Protein AF-A0A1J3F8C7-F1 (afdb_monomer_lite)

Sequence (90 aa):
RDIDGRRKCYKQDWILGIKTGIRILAPTCYIFFASSLPVVAFGEQLSKHTGGALSAVETLASTSICGIIHSIFGGQPLLILGVAEPTIIM

InterPro domains:
  IPR003020 Bicarbonate transporter, eukaryotic [PTHR11453] (1-90)
  IPR011531 Bicarbonate transporter-like, transmembrane domain [PF00955] (1-89)

Foldseek 3Di:
DLCVVQVVVLVVCVVVVVVCPCVVVVVVVVVVCVALVVLQVLQCVLCVVVVNPGHSVNSVVVLVVVQVVCCNPNSDNPDRGHDDPVNSPD

Organism: Noccaea caerulescens (NCBI:txid107243)

Secondary structure (DSSP, 8-state):
-HHHHHHHHHHHHHHHHHHHGGGGHHHHHHHHHHHHHHHHHHHHHHHHHTTTSS-HHHHHHHHHHHHHHHHHH-S-TTPPP---HHHHH-

Structure (mmCIF, N/CA/C/O backbone):
data_AF-A0A1J3F8C7-F1
#
_entry.id   AF-A0A1J3F8C7-F1
#
loop_
_atom_site.group_PDB
_atom_site.id
_atom_site.type_symbol
_atom_site.label_atom_id
_atom_site.label_alt_id
_atom_site.label_comp_id
_atom_site.label_asym_id
_atom_site.label_entity_id
_atom_site.label_seq_id
_atom_site.pdbx_PDB_ins_code
_atom_site.Cartn_x
_atom_site.Cartn_y
_atom_site.Cartn_z
_atom_site.occupancy
_atom_site.B_iso_or_equiv
_atom_site.auth_seq_id
_atom_site.auth_comp_id
_atom_site.auth_asym_id
_atom_site.auth_atom_id
_atom_site.pdbx_PDB_model_num
ATOM 1 N N . ARG A 1 1 ? 10.101 -20.429 -8.311 1.00 70.56 1 ARG A N 1
ATOM 2 C CA . ARG A 1 1 ? 9.603 -19.988 -9.641 1.00 70.56 1 ARG A CA 1
ATOM 3 C C . ARG A 1 1 ? 8.996 -18.589 -9.578 1.00 70.56 1 ARG A C 1
ATOM 5 O O . ARG A 1 1 ? 9.447 -17.752 -10.347 1.00 70.56 1 ARG A O 1
ATOM 12 N N . ASP A 1 2 ? 8.076 -18.300 -8.653 1.00 78.19 2 ASP A N 1
ATOM 13 C CA . ASP A 1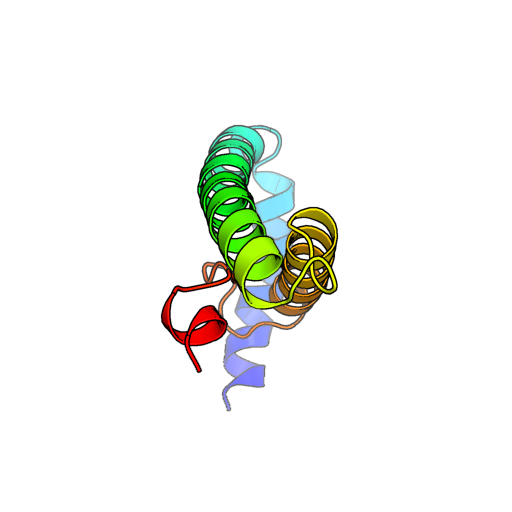 2 ? 7.399 -16.987 -8.618 1.00 78.19 2 ASP A CA 1
ATOM 14 C C . ASP A 1 2 ? 8.311 -15.811 -8.238 1.00 78.19 2 ASP A C 1
ATOM 16 O O . ASP A 1 2 ? 8.290 -14.777 -8.904 1.00 78.19 2 ASP A O 1
ATOM 20 N N . ILE A 1 3 ? 9.185 -15.983 -7.239 1.00 79.75 3 ILE A N 1
ATOM 21 C CA . ILE A 1 3 ? 10.127 -14.931 -6.811 1.00 79.75 3 ILE A CA 1
ATOM 22 C C . ILE A 1 3 ? 11.116 -14.576 -7.934 1.00 79.75 3 ILE A C 1
ATOM 24 O O . ILE A 1 3 ? 11.348 -13.398 -8.204 1.00 79.75 3 ILE A O 1
ATOM 28 N N . ASP A 1 4 ? 11.659 -15.576 -8.634 1.00 80.12 4 ASP A N 1
ATOM 29 C CA . ASP A 1 4 ? 12.623 -15.354 -9.723 1.00 80.12 4 ASP A CA 1
ATOM 30 C C . ASP A 1 4 ? 12.006 -14.649 -10.935 1.00 80.12 4 ASP A C 1
ATOM 32 O O . ASP A 1 4 ? 12.669 -13.826 -11.571 1.00 80.12 4 ASP A O 1
ATOM 36 N N . GLY A 1 5 ? 10.732 -14.924 -11.237 1.00 80.25 5 GLY A N 1
ATOM 37 C CA . GLY A 1 5 ? 9.987 -14.198 -12.265 1.00 80.25 5 GLY A CA 1
ATOM 38 C C . GLY A 1 5 ? 9.748 -12.738 -11.873 1.00 80.25 5 GLY A C 1
ATOM 39 O O . GLY A 1 5 ? 9.979 -11.831 -12.671 1.00 80.25 5 GLY A O 1
ATOM 40 N N . ARG A 1 6 ? 9.362 -12.499 -10.612 1.00 82.25 6 ARG A N 1
ATOM 41 C CA . ARG A 1 6 ? 9.032 -11.164 -10.092 1.00 82.25 6 ARG A CA 1
ATOM 42 C C . ARG A 1 6 ? 10.257 -10.268 -9.905 1.00 82.25 6 ARG A C 1
ATOM 44 O O . ARG A 1 6 ? 10.174 -9.066 -10.137 1.00 82.25 6 ARG A O 1
ATOM 51 N N . ARG A 1 7 ? 11.410 -10.829 -9.519 1.00 82.25 7 ARG A N 1
ATOM 52 C CA . ARG A 1 7 ? 12.627 -10.069 -9.171 1.00 82.25 7 ARG A CA 1
ATOM 53 C C . ARG A 1 7 ? 13.149 -9.200 -10.319 1.00 82.25 7 ARG A C 1
ATOM 55 O O . ARG A 1 7 ? 13.688 -8.122 -10.067 1.00 82.25 7 ARG A O 1
ATOM 62 N N . LYS A 1 8 ? 13.001 -9.655 -11.571 1.00 80.44 8 LYS A N 1
ATOM 63 C CA . LYS A 1 8 ? 13.392 -8.884 -12.765 1.00 80.44 8 LYS A CA 1
ATOM 64 C C . LYS A 1 8 ? 12.482 -7.669 -12.964 1.00 80.44 8 LYS A C 1
ATOM 66 O O . LYS A 1 8 ? 12.992 -6.565 -13.131 1.00 80.44 8 LYS A O 1
ATOM 71 N N . CYS A 1 9 ? 11.167 -7.867 -12.861 1.00 84.44 9 CYS A N 1
ATOM 72 C CA . CYS A 1 9 ? 10.175 -6.795 -12.948 1.00 84.44 9 CYS A CA 1
ATOM 73 C C . CYS A 1 9 ? 10.316 -5.800 -11.793 1.00 84.44 9 CYS A C 1
ATOM 75 O O . CYS A 1 9 ? 10.340 -4.605 -12.034 1.00 84.44 9 CYS A O 1
ATOM 77 N N . TYR A 1 10 ? 10.558 -6.277 -10.569 1.00 86.00 10 TYR A N 1
ATOM 78 C CA . TYR A 1 10 ? 10.701 -5.418 -9.392 1.00 86.00 10 TYR A CA 1
ATOM 79 C C . TYR A 1 10 ? 11.811 -4.372 -9.555 1.00 86.00 10 TYR A C 1
ATOM 81 O O . TYR A 1 10 ? 11.602 -3.190 -9.302 1.00 86.00 10 TYR A O 1
ATOM 89 N N . LYS A 1 11 ? 12.995 -4.774 -10.047 1.00 84.38 11 LYS A N 1
ATOM 90 C CA . LYS A 1 11 ? 14.077 -3.816 -10.339 1.00 84.38 11 LYS A CA 1
ATOM 91 C C . LYS A 1 11 ? 13.656 -2.775 -11.380 1.00 84.38 11 LYS A C 1
ATOM 93 O O . LYS A 1 11 ? 14.037 -1.613 -11.267 1.00 84.38 11 LYS A O 1
ATOM 98 N N . GLN A 1 12 ? 12.900 -3.196 -12.390 1.00 87.75 12 GLN A N 1
ATOM 99 C CA . GLN A 1 12 ? 12.425 -2.321 -13.454 1.00 87.75 12 GLN A CA 1
ATOM 100 C C . GLN A 1 12 ? 11.346 -1.349 -12.956 1.00 87.75 12 GLN A C 1
ATOM 102 O O . GLN A 1 12 ? 11.391 -0.178 -13.324 1.00 87.75 12 GLN A O 1
ATOM 107 N N . ASP A 1 13 ? 10.454 -1.793 -12.070 1.00 88.88 13 ASP A N 1
ATOM 108 C CA . ASP A 1 13 ? 9.381 -0.986 -11.481 1.00 88.88 13 ASP A CA 1
ATOM 109 C C . ASP A 1 13 ? 9.942 0.199 -10.677 1.00 88.88 13 ASP A C 1
ATOM 111 O O . ASP A 1 13 ? 9.492 1.331 -10.855 1.00 88.88 13 ASP A O 1
ATOM 115 N N . TRP A 1 14 ? 10.996 -0.013 -9.878 1.00 86.00 14 TRP A N 1
ATOM 116 C CA . TRP A 1 14 ? 11.672 1.073 -9.150 1.00 86.00 14 TRP A CA 1
ATOM 117 C C . TRP A 1 14 ? 12.338 2.093 -10.086 1.00 86.00 14 TRP A C 1
ATOM 119 O O . TRP A 1 14 ? 12.219 3.301 -9.876 1.00 86.00 14 TRP A O 1
ATOM 129 N N . ILE A 1 15 ? 13.008 1.628 -11.147 1.00 88.56 15 ILE A N 1
ATOM 130 C CA . ILE A 1 15 ? 13.658 2.511 -12.131 1.00 88.56 15 ILE A CA 1
ATOM 131 C C . ILE A 1 15 ? 12.607 3.331 -12.894 1.00 88.56 15 ILE A C 1
ATOM 133 O O . ILE A 1 15 ? 12.774 4.538 -13.084 1.00 88.56 15 ILE A O 1
ATOM 137 N N . LEU A 1 16 ? 11.517 2.691 -13.325 1.00 86.62 16 LEU A N 1
ATOM 138 C CA . LEU A 1 16 ? 10.420 3.346 -14.037 1.00 86.62 16 LEU A CA 1
ATOM 139 C C . LEU A 1 16 ? 9.667 4.332 -13.139 1.00 86.62 16 LEU A C 1
ATOM 141 O O . LEU A 1 16 ? 9.347 5.432 -13.593 1.00 86.62 16 LEU A O 1
ATOM 145 N N . GLY A 1 17 ? 9.442 3.982 -11.871 1.00 85.31 17 GLY A N 1
ATOM 146 C CA . GLY A 1 17 ? 8.814 4.859 -10.884 1.00 85.31 17 GLY A CA 1
ATOM 147 C C . GLY A 1 17 ? 9.585 6.166 -10.708 1.00 85.31 17 GLY A C 1
ATOM 148 O O . GLY A 1 17 ? 9.010 7.243 -10.852 1.00 85.31 17 GLY A O 1
ATOM 149 N N . ILE A 1 18 ? 10.907 6.084 -10.520 1.00 84.69 18 ILE A N 1
ATOM 150 C CA . ILE A 1 18 ? 11.774 7.267 -10.382 1.00 84.69 18 ILE A CA 1
ATOM 151 C C . ILE A 1 18 ? 11.815 8.082 -11.686 1.00 84.69 18 ILE A C 1
ATOM 153 O O . ILE A 1 18 ? 11.727 9.309 -11.657 1.00 84.69 18 ILE A O 1
ATOM 157 N N . LYS A 1 19 ? 11.892 7.420 -12.849 1.00 88.88 19 LYS A N 1
ATOM 158 C CA . LYS A 1 19 ? 11.956 8.088 -14.162 1.00 88.88 19 LYS A CA 1
ATOM 159 C C . LYS A 1 19 ? 10.671 8.842 -14.526 1.00 88.88 19 LYS A C 1
ATOM 161 O O . LYS A 1 19 ? 10.725 9.815 -15.274 1.00 88.88 19 LYS A O 1
ATOM 166 N N . THR A 1 20 ? 9.521 8.402 -14.015 1.00 84.69 20 THR A N 1
ATOM 167 C CA . THR A 1 20 ? 8.209 9.011 -14.302 1.00 84.69 20 THR A CA 1
ATOM 168 C C . THR A 1 20 ? 8.043 10.388 -13.637 1.00 84.69 20 THR A C 1
ATOM 170 O O . THR A 1 20 ? 7.236 11.204 -14.097 1.00 84.69 20 THR A O 1
ATOM 173 N N . GLY A 1 21 ? 8.847 10.695 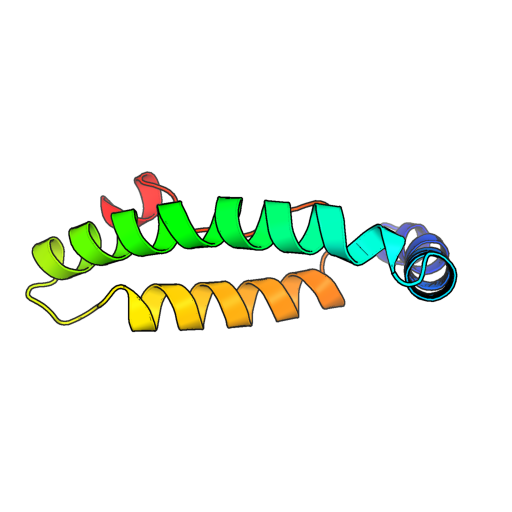-12.610 1.00 85.25 21 GLY A N 1
ATOM 174 C CA . GLY A 1 21 ? 8.894 12.009 -11.967 1.00 85.25 21 GLY A CA 1
ATOM 175 C C . GLY A 1 21 ? 7.529 12.445 -11.430 1.00 85.25 21 GLY A C 1
ATOM 176 O O . GLY A 1 21 ? 6.816 11.667 -10.806 1.00 85.25 21 GLY A O 1
ATOM 177 N N . ILE A 1 22 ? 7.124 13.686 -11.709 1.00 89.00 22 ILE A N 1
ATOM 178 C CA . ILE A 1 22 ? 5.881 14.271 -11.1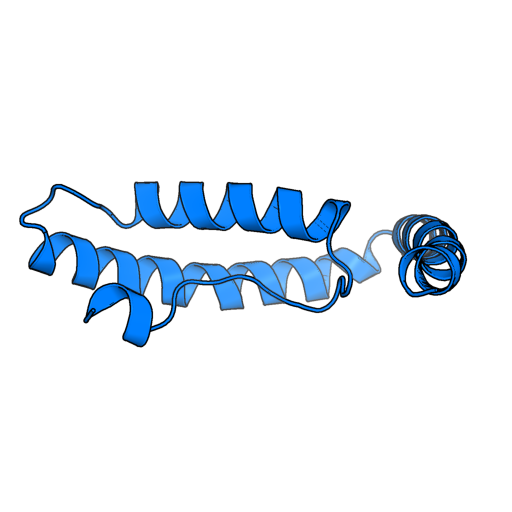76 1.00 89.00 22 ILE A CA 1
ATOM 179 C C . ILE A 1 22 ? 4.595 13.668 -11.763 1.00 89.00 22 ILE A C 1
ATOM 181 O O . ILE A 1 22 ? 3.526 13.802 -11.173 1.00 89.00 22 ILE A O 1
ATOM 185 N N . ARG A 1 23 ? 4.663 12.971 -12.909 1.00 88.94 23 ARG A N 1
ATOM 186 C CA . ARG A 1 23 ? 3.464 12.416 -13.569 1.00 88.94 23 ARG A CA 1
ATOM 187 C C . ARG A 1 23 ? 2.793 11.323 -12.735 1.00 88.94 23 ARG A C 1
ATOM 189 O O . ARG A 1 23 ? 1.601 11.095 -12.906 1.00 88.94 23 ARG A O 1
ATOM 196 N N . ILE A 1 24 ? 3.530 10.687 -11.820 1.00 89.75 24 ILE A N 1
ATOM 197 C CA . ILE A 1 24 ? 2.989 9.677 -10.903 1.00 89.75 24 ILE A CA 1
ATOM 198 C C . ILE A 1 24 ? 2.165 10.295 -9.763 1.00 89.75 24 ILE A C 1
ATOM 200 O O . ILE A 1 24 ? 1.370 9.599 -9.136 1.00 89.75 24 ILE A O 1
ATOM 204 N N . LEU A 1 25 ? 2.299 11.603 -9.512 1.00 89.38 25 LEU A N 1
ATOM 205 C CA . LEU A 1 25 ? 1.604 12.274 -8.414 1.00 89.38 25 LEU A CA 1
ATOM 206 C C . LEU A 1 25 ? 0.085 12.277 -8.625 1.00 89.38 25 LEU A C 1
ATOM 208 O O . LEU A 1 25 ? -0.656 11.981 -7.696 1.00 89.38 25 LEU A O 1
ATOM 212 N N . ALA A 1 26 ? -0.377 12.536 -9.851 1.00 92.06 26 ALA A N 1
ATOM 213 C CA . ALA A 1 26 ? -1.803 12.550 -10.178 1.00 92.06 26 ALA A CA 1
ATOM 214 C C . ALA A 1 26 ? -2.513 11.211 -9.872 1.00 92.06 26 ALA A C 1
ATOM 216 O O . ALA A 1 26 ? -3.476 11.226 -9.102 1.00 92.06 26 ALA A O 1
ATOM 217 N N . PRO A 1 27 ? -2.054 10.047 -10.386 1.00 91.44 27 PRO A N 1
ATOM 218 C CA . PRO A 1 27 ? -2.661 8.767 -10.030 1.00 91.44 27 PRO A CA 1
ATOM 219 C C . PRO A 1 27 ? -2.459 8.411 -8.551 1.00 91.44 27 PRO A C 1
ATOM 221 O O . PRO A 1 27 ? -3.363 7.845 -7.947 1.00 91.44 27 PRO A O 1
ATOM 224 N N . THR A 1 28 ? -1.333 8.788 -7.935 1.00 89.44 28 THR A N 1
ATOM 225 C CA . THR A 1 28 ? -1.097 8.544 -6.499 1.00 89.44 28 THR A CA 1
ATOM 226 C C . THR A 1 28 ? -2.112 9.285 -5.628 1.00 89.44 28 THR A C 1
ATOM 228 O O . THR A 1 28 ? -2.725 8.683 -4.751 1.00 89.44 28 THR A O 1
ATOM 231 N N . CYS A 1 29 ? -2.349 10.572 -5.896 1.00 92.06 29 CYS A N 1
ATOM 232 C CA . CYS A 1 29 ? -3.350 11.363 -5.183 1.00 92.06 29 CYS A CA 1
ATOM 233 C C . CYS A 1 29 ? -4.767 10.831 -5.418 1.00 92.06 29 CYS A C 1
ATOM 235 O O . CYS A 1 29 ? -5.550 10.751 -4.475 1.00 92.06 29 CYS A O 1
ATOM 237 N N . TYR A 1 30 ? -5.092 10.434 -6.652 1.00 92.88 30 TYR A N 1
ATOM 238 C CA . TYR A 1 30 ? -6.393 9.844 -6.962 1.00 92.88 30 TYR A CA 1
ATOM 239 C C . TYR A 1 30 ? -6.647 8.575 -6.140 1.00 92.88 30 TYR A C 1
ATOM 241 O O . TYR A 1 30 ? -7.672 8.471 -5.469 1.00 92.88 30 TYR A O 1
ATOM 249 N N . ILE A 1 31 ? -5.688 7.644 -6.137 1.00 91.62 31 ILE A N 1
ATOM 250 C CA . ILE A 1 31 ? -5.805 6.394 -5.384 1.00 91.62 31 ILE A CA 1
ATOM 251 C C . ILE A 1 31 ? -5.841 6.653 -3.877 1.00 91.62 31 ILE A C 1
ATOM 253 O O . ILE A 1 31 ? -6.642 6.028 -3.192 1.00 91.62 31 ILE A O 1
ATOM 257 N N . PHE A 1 32 ? -5.063 7.611 -3.364 1.00 90.94 32 PHE A N 1
ATOM 258 C CA . PHE A 1 32 ? -5.090 7.986 -1.948 1.00 90.94 32 PHE A CA 1
ATOM 259 C C . PHE A 1 32 ? -6.492 8.397 -1.475 1.00 90.94 32 PHE A C 1
ATOM 261 O O . PHE A 1 32 ? -6.968 7.918 -0.444 1.00 90.94 32 PHE A O 1
ATOM 268 N N . PHE A 1 33 ? -7.184 9.259 -2.226 1.00 91.19 33 PHE A N 1
ATOM 269 C CA . PHE A 1 33 ? -8.555 9.642 -1.880 1.00 91.19 33 PHE A CA 1
ATOM 270 C C . PHE A 1 33 ? -9.538 8.491 -2.101 1.00 91.19 33 PHE A C 1
ATOM 272 O O . PHE A 1 33 ? -10.388 8.246 -1.247 1.00 91.19 33 PHE A O 1
ATOM 279 N N . ALA A 1 34 ? -9.384 7.736 -3.192 1.00 91.25 34 ALA A N 1
ATOM 280 C CA . ALA A 1 34 ? -10.231 6.581 -3.475 1.00 91.25 34 ALA A CA 1
ATOM 281 C C . ALA A 1 34 ? -10.153 5.507 -2.374 1.00 91.25 34 ALA A C 1
ATOM 283 O O . ALA A 1 34 ? -11.163 4.873 -2.082 1.00 91.25 34 ALA A O 1
ATOM 284 N N . SER A 1 35 ? -8.990 5.319 -1.739 1.00 89.62 35 SER A N 1
ATOM 285 C CA . SER A 1 35 ? -8.801 4.333 -0.669 1.00 89.62 35 SER A CA 1
ATOM 286 C C . SER A 1 35 ? -9.074 4.874 0.737 1.00 89.62 35 SER A C 1
ATOM 288 O O . SER A 1 35 ? -9.479 4.108 1.605 1.00 89.62 35 SER A O 1
ATOM 290 N N . SER A 1 36 ? -8.861 6.166 1.004 1.00 89.12 36 SER A N 1
ATOM 291 C CA . SER A 1 36 ? -9.066 6.739 2.348 1.00 89.12 36 SER A CA 1
ATOM 292 C C . SER A 1 36 ? -10.542 6.959 2.689 1.00 89.12 36 SER A C 1
ATOM 294 O O . SER A 1 36 ? -10.950 6.683 3.815 1.00 89.12 36 SER A O 1
ATOM 296 N N . LEU A 1 37 ? -11.361 7.391 1.724 1.00 90.31 37 LEU A N 1
ATOM 297 C CA . LEU A 1 37 ? -12.800 7.611 1.913 1.00 90.31 37 LEU A CA 1
ATOM 298 C C . LEU A 1 37 ? -13.560 6.374 2.436 1.00 90.31 37 LEU A C 1
ATOM 300 O O . LEU A 1 37 ? -14.249 6.502 3.452 1.00 90.31 37 LEU A O 1
ATOM 304 N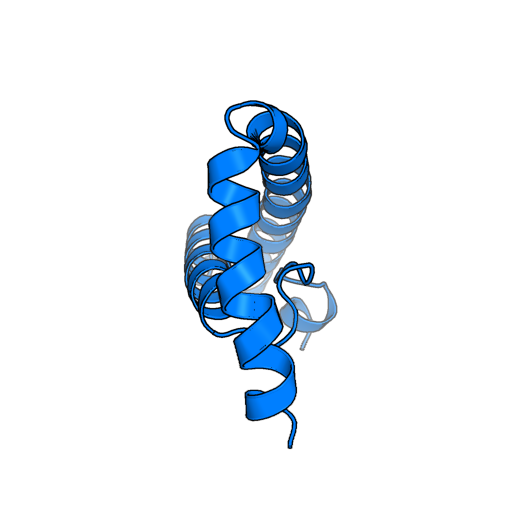 N . PRO A 1 38 ? -13.440 5.178 1.822 1.00 88.06 38 PRO A N 1
ATOM 305 C CA . PRO A 1 38 ? -14.124 3.991 2.327 1.00 88.06 38 PRO A CA 1
ATOM 306 C C . PRO A 1 38 ? -13.600 3.565 3.700 1.00 88.06 38 PRO A C 1
ATOM 308 O O . PRO A 1 38 ? -14.385 3.137 4.536 1.00 88.06 38 PRO A O 1
ATOM 311 N N . VAL A 1 39 ? -12.304 3.735 3.983 1.00 87.50 39 VAL A N 1
ATOM 312 C CA . VAL A 1 39 ? -11.730 3.390 5.294 1.00 87.50 39 VAL A CA 1
ATOM 313 C C . VAL A 1 39 ? -12.307 4.263 6.407 1.00 87.50 39 VAL A C 1
ATOM 315 O O . VAL A 1 39 ? -12.593 3.754 7.486 1.00 87.50 39 VAL A O 1
ATOM 318 N N . VAL A 1 40 ? -12.536 5.555 6.153 1.00 89.38 40 VAL A N 1
ATOM 319 C CA . VAL A 1 40 ? -13.199 6.437 7.125 1.00 89.38 40 VAL A CA 1
ATOM 320 C C . VAL A 1 40 ? -14.663 6.034 7.317 1.00 89.38 40 VAL A C 1
ATOM 322 O O . VAL A 1 40 ? -15.120 5.938 8.455 1.00 89.38 40 VAL A O 1
ATOM 325 N N . ALA A 1 41 ? -15.382 5.745 6.228 1.00 88.69 41 ALA A N 1
ATOM 326 C CA . ALA A 1 41 ? -16.780 5.317 6.290 1.00 88.69 41 ALA A CA 1
ATOM 327 C C . ALA A 1 41 ? -16.955 3.988 7.050 1.00 88.69 41 ALA A C 1
ATOM 329 O O . ALA A 1 41 ? -17.813 3.881 7.924 1.00 88.69 41 ALA A O 1
ATOM 330 N N . PHE A 1 42 ? -16.116 2.990 6.765 1.00 85.69 42 PHE A N 1
ATOM 331 C CA . PHE A 1 42 ? -16.138 1.696 7.451 1.00 85.69 42 PHE A CA 1
ATOM 332 C C . PHE A 1 42 ? -15.582 1.768 8.870 1.00 85.69 42 PHE A C 1
ATOM 334 O O . PHE A 1 42 ? -16.063 1.062 9.750 1.00 85.69 42 PHE A O 1
ATOM 341 N N . GLY A 1 43 ? -14.612 2.645 9.120 1.00 86.19 43 GLY A N 1
ATOM 342 C CA . GLY A 1 43 ? -14.085 2.894 10.456 1.00 86.19 43 GLY A CA 1
ATOM 343 C C . GLY A 1 43 ? -15.129 3.480 11.410 1.00 86.19 43 GLY A C 1
ATOM 344 O O . GLY A 1 43 ? -15.150 3.136 12.587 1.00 86.19 43 GLY A O 1
ATOM 345 N N . GLU A 1 44 ? -16.033 4.326 10.907 1.00 85.69 44 GLU A N 1
ATOM 346 C CA . GLU A 1 44 ? -17.157 4.861 11.687 1.00 85.69 44 GLU A CA 1
ATOM 347 C C . GLU A 1 44 ? -18.177 3.773 12.042 1.00 85.69 44 GLU A C 1
ATOM 349 O O . GLU A 1 44 ? -18.587 3.659 13.200 1.00 85.69 44 GLU A O 1
ATOM 354 N N . GLN A 1 45 ? -18.509 2.911 11.076 1.00 84.88 45 GLN A N 1
ATOM 355 C CA . GLN A 1 45 ? -19.365 1.748 11.315 1.00 84.88 45 GLN A CA 1
ATOM 356 C C . GLN A 1 45 ? -18.731 0.803 12.343 1.00 84.88 45 GLN A C 1
ATOM 358 O O . GLN A 1 45 ? -19.382 0.418 13.313 1.00 84.88 45 GLN A O 1
ATOM 363 N N . LEU A 1 46 ? -17.441 0.494 12.194 1.00 84.31 46 LEU A N 1
ATOM 364 C CA . LEU A 1 46 ? -16.704 -0.353 13.129 1.00 84.31 46 LEU A CA 1
ATOM 365 C C . LEU A 1 46 ? -16.680 0.242 14.543 1.00 84.31 46 LEU A C 1
ATOM 367 O O . LEU A 1 46 ? -16.853 -0.488 15.519 1.00 84.31 46 LEU A O 1
ATOM 371 N N . SER A 1 47 ? -16.547 1.563 14.665 1.00 85.00 47 SER A N 1
ATOM 372 C CA . SER A 1 47 ? -16.591 2.255 15.956 1.00 85.00 47 SER A CA 1
ATOM 373 C C . SER A 1 47 ? -17.939 2.105 16.654 1.00 85.00 47 SER A C 1
ATOM 375 O O . SER A 1 47 ? -17.983 1.814 17.851 1.00 85.00 47 SER A O 1
ATOM 377 N N . LYS A 1 48 ? -19.044 2.196 15.905 1.00 84.88 48 LYS A N 1
ATOM 378 C CA . LYS A 1 48 ? -20.389 1.924 16.432 1.00 84.88 48 LYS A CA 1
ATOM 379 C C . LYS A 1 48 ? -20.557 0.468 16.868 1.00 84.88 48 LYS A C 1
ATOM 381 O O . LYS A 1 48 ? -21.103 0.223 17.939 1.00 84.88 48 LYS A O 1
ATOM 386 N N . HIS A 1 49 ? -20.073 -0.486 16.073 1.00 83.06 49 HIS A N 1
ATOM 387 C CA . HIS A 1 49 ? -20.199 -1.917 16.372 1.00 83.06 49 HIS A CA 1
ATOM 388 C C . HIS A 1 49 ? -19.330 -2.373 17.552 1.00 83.06 49 HIS A C 1
ATOM 390 O O . HIS A 1 49 ? -19.721 -3.272 18.289 1.00 83.06 49 HIS A O 1
ATOM 396 N N . THR A 1 50 ? -18.179 -1.734 17.766 1.00 82.12 50 THR A N 1
ATOM 397 C CA . THR A 1 50 ? -17.225 -2.085 18.833 1.00 82.12 50 THR A CA 1
ATOM 398 C C . THR A 1 50 ? -17.367 -1.229 20.092 1.00 82.12 50 THR A C 1
ATOM 400 O O . THR A 1 50 ? -16.535 -1.319 20.993 1.00 82.12 50 THR A O 1
ATOM 403 N N . GLY A 1 51 ? -18.398 -0.380 20.175 1.00 81.25 51 GLY A N 1
ATOM 404 C CA . GLY A 1 51 ? -18.619 0.497 21.329 1.00 81.25 51 GLY A CA 1
ATOM 405 C C . GLY A 1 51 ? -17.496 1.518 21.548 1.00 81.25 51 GLY A C 1
ATOM 406 O O . GLY A 1 51 ? -17.225 1.894 22.685 1.00 81.25 51 GLY A O 1
ATOM 407 N N . GLY A 1 52 ? -16.822 1.944 20.476 1.00 79.00 52 GLY A N 1
ATOM 408 C CA . GLY A 1 52 ? -15.718 2.904 20.522 1.00 79.00 52 GLY A CA 1
ATOM 409 C C . GLY A 1 52 ? -14.330 2.300 20.753 1.00 79.00 52 GLY A C 1
ATOM 410 O O . GLY A 1 52 ? -13.376 3.063 20.875 1.00 79.00 52 GLY A O 1
ATOM 411 N N . ALA A 1 53 ? -14.192 0.968 20.793 1.00 79.94 53 ALA A N 1
ATOM 412 C CA . ALA A 1 53 ? -12.894 0.313 20.973 1.00 79.94 53 ALA A CA 1
ATOM 413 C C . ALA A 1 53 ? -11.997 0.367 19.724 1.00 79.94 53 ALA A C 1
ATOM 415 O O . ALA A 1 53 ? -10.781 0.372 19.871 1.00 79.94 53 ALA A O 1
ATOM 416 N N . LEU A 1 54 ? -12.587 0.394 18.522 1.00 81.06 54 LEU A N 1
ATOM 417 C CA . LEU A 1 54 ? -11.875 0.546 17.250 1.00 81.06 54 LEU A CA 1
ATOM 418 C C . LEU A 1 54 ? -12.431 1.738 16.475 1.00 81.06 54 LEU A C 1
ATOM 420 O O . LEU A 1 54 ? -13.596 1.742 16.087 1.00 81.06 54 LEU A O 1
ATOM 424 N N . SER A 1 55 ? -11.606 2.754 16.240 1.00 83.81 55 SER A N 1
ATOM 425 C CA . SER A 1 55 ? -12.008 3.970 15.521 1.00 83.81 55 SER A CA 1
ATOM 426 C C . SER A 1 55 ? -11.447 4.028 14.098 1.00 83.81 55 SER A C 1
ATOM 428 O O . SER A 1 55 ? -10.478 3.351 13.755 1.00 83.81 55 SER A O 1
ATOM 430 N N . ALA A 1 56 ? -12.002 4.921 13.273 1.00 84.56 56 ALA A N 1
ATOM 431 C CA . ALA A 1 56 ? -11.537 5.170 11.909 1.00 84.56 56 ALA A CA 1
ATOM 432 C C . ALA A 1 56 ? -10.036 5.491 11.823 1.00 84.56 56 ALA A C 1
ATOM 434 O O . ALA A 1 56 ? -9.386 5.132 10.845 1.00 84.56 56 ALA A O 1
ATOM 435 N N . VAL A 1 57 ? -9.467 6.119 12.856 1.00 87.31 57 VAL A N 1
ATOM 436 C CA . VAL A 1 57 ? -8.032 6.436 12.918 1.00 87.31 57 VAL A CA 1
ATOM 437 C C . VAL A 1 57 ? -7.177 5.171 13.016 1.00 87.31 57 VAL A C 1
ATOM 439 O O . VAL A 1 57 ? -6.172 5.055 12.317 1.00 87.31 57 VAL A O 1
ATOM 442 N N . GLU A 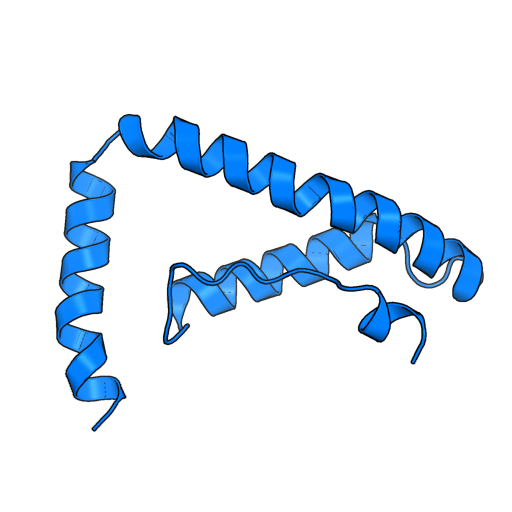1 58 ? -7.576 4.204 13.840 1.00 87.69 58 GLU A N 1
ATOM 443 C CA . GLU A 1 58 ? -6.837 2.949 14.025 1.00 87.69 58 GLU A CA 1
ATOM 444 C C . GLU A 1 58 ? -6.954 2.063 12.789 1.00 87.69 58 GLU A C 1
ATOM 446 O O . GLU A 1 58 ? -5.963 1.499 12.321 1.00 87.69 58 GLU A O 1
ATOM 451 N N . THR A 1 59 ? -8.149 2.011 12.197 1.00 87.69 59 THR A N 1
ATOM 452 C CA . THR A 1 59 ? -8.383 1.327 10.925 1.00 87.69 59 THR A CA 1
ATOM 453 C C . THR A 1 59 ? -7.534 1.932 9.804 1.00 87.69 59 THR A C 1
ATOM 455 O O . THR A 1 59 ? -6.921 1.199 9.023 1.00 87.69 59 THR A O 1
ATOM 458 N N . LEU A 1 60 ? -7.427 3.263 9.747 1.00 89.00 60 LEU A N 1
ATOM 459 C CA . LEU A 1 60 ? -6.597 3.968 8.772 1.00 89.00 60 LEU A CA 1
ATOM 460 C C . LEU A 1 60 ? -5.109 3.708 8.998 1.00 89.00 60 LEU A C 1
ATOM 462 O O . LEU A 1 60 ? -4.395 3.413 8.037 1.00 89.00 60 LEU A O 1
ATOM 466 N N . ALA A 1 61 ? -4.641 3.756 10.245 1.00 90.38 61 ALA A N 1
ATOM 467 C CA . ALA A 1 61 ? -3.257 3.451 10.587 1.00 90.38 61 ALA A CA 1
ATOM 468 C C . ALA A 1 61 ? -2.887 2.007 10.204 1.00 90.38 61 ALA A C 1
ATOM 470 O O . ALA A 1 61 ? -1.888 1.788 9.517 1.00 90.38 61 ALA A O 1
ATOM 471 N N . SER A 1 62 ? -3.731 1.034 10.561 1.00 89.62 62 SER A N 1
ATOM 472 C CA . SER A 1 62 ? -3.542 -0.383 10.227 1.00 89.62 62 SER A CA 1
ATOM 473 C C . SER A 1 62 ? -3.498 -0.618 8.713 1.00 89.62 62 SER A C 1
ATOM 475 O O . SER A 1 62 ? -2.559 -1.232 8.196 1.00 89.62 62 SER A O 1
ATOM 477 N N . THR A 1 63 ? -4.454 -0.040 7.976 1.00 89.88 63 THR A N 1
ATOM 478 C CA . THR A 1 63 ? -4.517 -0.144 6.509 1.00 89.88 63 THR A CA 1
ATOM 479 C C . THR A 1 63 ? -3.289 0.486 5.853 1.00 89.88 63 THR A C 1
ATOM 481 O O . THR A 1 63 ? -2.731 -0.080 4.915 1.00 89.88 63 THR A O 1
ATOM 484 N N . SER A 1 64 ? -2.816 1.620 6.376 1.00 90.50 64 SER A N 1
ATOM 485 C CA . SER A 1 64 ? -1.639 2.320 5.852 1.00 90.50 64 SER A CA 1
ATOM 486 C C . SER A 1 64 ? -0.358 1.510 6.055 1.00 90.50 64 SER A C 1
ATOM 488 O O . SER A 1 64 ? 0.417 1.338 5.116 1.00 90.50 64 SER A O 1
ATOM 490 N N . ILE A 1 65 ? -0.144 0.960 7.256 1.00 92.19 65 ILE A N 1
ATOM 491 C CA . ILE A 1 65 ? 1.033 0.133 7.560 1.00 92.19 65 ILE A CA 1
ATOM 492 C C . ILE A 1 65 ? 1.032 -1.124 6.687 1.00 92.19 65 ILE A C 1
ATOM 494 O O . ILE A 1 65 ? 2.034 -1.435 6.039 1.00 92.19 65 ILE A O 1
ATOM 498 N N . CYS A 1 66 ? -0.103 -1.823 6.622 1.00 90.19 66 CYS A N 1
ATOM 499 C CA . CYS A 1 66 ? -0.218 -3.040 5.828 1.00 90.19 66 CYS A CA 1
ATOM 500 C C . CYS A 1 66 ? -0.070 -2.751 4.322 1.00 90.19 66 CYS A C 1
ATOM 502 O O . CYS A 1 66 ? 0.607 -3.496 3.614 1.00 90.19 66 CYS A O 1
ATOM 504 N N . GLY A 1 67 ? -0.594 -1.618 3.844 1.00 89.62 67 GLY A N 1
ATOM 505 C CA . GLY A 1 67 ? -0.411 -1.136 2.476 1.00 89.62 67 GLY A CA 1
ATOM 506 C C . GLY A 1 67 ? 1.050 -0.840 2.125 1.00 89.62 67 GLY A C 1
ATOM 507 O O . GLY A 1 67 ? 1.500 -1.225 1.047 1.00 89.62 67 GLY A O 1
ATOM 508 N N . ILE A 1 68 ? 1.825 -0.226 3.028 1.00 90.12 68 ILE A N 1
ATOM 509 C CA . ILE A 1 68 ? 3.265 0.027 2.824 1.00 90.12 68 ILE A CA 1
ATOM 510 C C . ILE A 1 68 ? 4.035 -1.293 2.738 1.00 90.12 68 ILE A C 1
ATOM 512 O O . ILE A 1 68 ? 4.813 -1.499 1.805 1.00 90.12 68 ILE A O 1
ATOM 516 N N . ILE A 1 69 ? 3.790 -2.211 3.677 1.00 91.25 69 ILE A N 1
ATOM 517 C CA . ILE A 1 69 ? 4.437 -3.528 3.689 1.00 91.25 69 ILE A CA 1
ATOM 518 C C . ILE A 1 69 ? 4.093 -4.291 2.401 1.00 91.25 69 ILE A C 1
ATOM 520 O O . ILE A 1 69 ? 4.988 -4.816 1.735 1.00 91.25 69 ILE A O 1
ATOM 524 N N . HIS A 1 70 ? 2.820 -4.293 1.993 1.00 88.81 70 HIS A N 1
ATOM 525 C CA . HIS A 1 70 ? 2.381 -4.927 0.752 1.00 88.81 70 HIS A CA 1
ATOM 526 C C . HIS A 1 70 ? 2.973 -4.254 -0.493 1.00 88.81 70 HIS A C 1
ATOM 528 O O . HIS A 1 70 ? 3.338 -4.939 -1.439 1.00 88.81 70 HIS A O 1
ATOM 534 N N . SER A 1 71 ? 3.137 -2.933 -0.503 1.00 87.38 71 SER A N 1
ATOM 535 C CA . SER A 1 71 ? 3.728 -2.223 -1.646 1.00 87.38 71 SER A CA 1
ATOM 536 C C . SER A 1 71 ? 5.208 -2.572 -1.844 1.00 87.38 71 SER A C 1
ATOM 538 O O . SER A 1 71 ? 5.689 -2.607 -2.974 1.00 87.38 71 SER A O 1
ATOM 540 N N . ILE A 1 72 ? 5.935 -2.863 -0.758 1.00 87.56 72 ILE A N 1
ATOM 541 C CA . ILE A 1 72 ? 7.364 -3.203 -0.811 1.00 87.56 72 ILE A CA 1
ATOM 542 C C . ILE A 1 72 ? 7.578 -4.686 -1.132 1.00 87.56 72 ILE A C 1
ATOM 544 O O . ILE A 1 72 ? 8.433 -5.006 -1.959 1.00 87.56 72 ILE A O 1
ATOM 548 N N . PHE A 1 73 ? 6.825 -5.581 -0.485 1.00 85.94 73 PHE A N 1
ATOM 549 C CA . PHE A 1 73 ? 7.048 -7.033 -0.541 1.00 85.94 73 PHE A CA 1
ATOM 550 C C . PHE A 1 73 ? 6.007 -7.800 -1.366 1.00 85.94 73 PHE A C 1
ATOM 552 O O . PHE A 1 73 ? 6.144 -9.006 -1.573 1.00 85.94 73 PHE A O 1
ATOM 559 N N . GLY A 1 74 ? 4.957 -7.128 -1.830 1.00 80.00 74 GLY A N 1
ATOM 560 C CA . GLY A 1 74 ? 3.835 -7.745 -2.520 1.00 80.00 74 GLY A CA 1
ATOM 561 C C . GLY A 1 74 ? 4.207 -8.310 -3.885 1.00 80.00 74 GLY A C 1
ATOM 562 O O . GLY A 1 74 ? 4.968 -7.736 -4.665 1.00 80.00 74 GLY A O 1
ATOM 563 N N . GLY A 1 75 ? 3.593 -9.445 -4.211 1.00 76.88 75 GLY A N 1
ATOM 564 C CA . GLY A 1 75 ? 3.690 -10.067 -5.527 1.00 76.88 75 GLY A CA 1
ATOM 565 C C . GLY A 1 75 ? 2.892 -9.343 -6.614 1.00 76.88 75 GLY A C 1
ATOM 566 O O . GLY A 1 75 ? 2.930 -9.790 -7.753 1.00 76.88 75 GLY A O 1
ATOM 567 N N . GLN A 1 76 ? 2.170 -8.259 -6.303 1.00 80.12 76 GLN A N 1
ATOM 568 C CA . GLN A 1 76 ? 1.395 -7.472 -7.266 1.00 80.12 76 GLN A CA 1
ATOM 569 C C . GLN A 1 76 ? 1.286 -5.997 -6.816 1.00 80.12 76 GLN A C 1
ATOM 571 O O . GLN A 1 76 ? 0.428 -5.677 -6.004 1.00 80.12 76 GLN A O 1
ATOM 576 N N . PRO A 1 77 ? 2.097 -5.071 -7.363 1.00 75.56 77 PRO A N 1
ATOM 577 C CA . PRO A 1 77 ? 2.169 -3.680 -6.909 1.00 75.56 77 PRO A CA 1
ATOM 578 C C . PRO A 1 77 ? 0.936 -2.843 -7.282 1.00 75.56 77 PRO A C 1
ATOM 580 O O . PRO A 1 77 ? 0.767 -1.748 -6.765 1.00 75.56 77 PRO A O 1
ATOM 583 N N . LEU A 1 78 ? 0.067 -3.340 -8.172 1.00 83.12 78 LEU A N 1
ATOM 584 C CA . LEU A 1 78 ? -1.205 -2.691 -8.520 1.00 83.12 78 LEU A CA 1
ATOM 585 C C . LEU A 1 78 ? -2.350 -3.062 -7.562 1.00 83.12 78 LEU A C 1
ATOM 587 O O . LEU A 1 78 ? -3.463 -2.569 -7.727 1.00 83.12 78 LEU A O 1
ATOM 591 N N . LEU A 1 79 ? -2.111 -3.960 -6.601 1.00 85.25 79 LEU A N 1
ATOM 592 C CA . LEU A 1 79 ? -3.115 -4.354 -5.620 1.00 85.25 79 LEU A CA 1
ATOM 593 C C . LEU A 1 79 ? -3.197 -3.299 -4.512 1.00 85.25 79 LEU A C 1
ATOM 595 O O . LEU A 1 79 ? -2.204 -3.012 -3.849 1.00 85.25 79 LEU A O 1
ATOM 599 N N . ILE A 1 80 ? -4.395 -2.754 -4.299 1.00 84.12 80 ILE A N 1
ATOM 600 C CA . ILE A 1 80 ? -4.671 -1.808 -3.217 1.00 84.12 80 ILE A CA 1
ATOM 601 C C . ILE A 1 80 ? -5.323 -2.564 -2.068 1.00 84.12 80 ILE A C 1
ATOM 603 O O . ILE A 1 80 ? -6.388 -3.158 -2.226 1.00 84.12 80 ILE A O 1
ATOM 607 N N . LEU A 1 81 ? -4.661 -2.549 -0.916 1.00 82.25 81 LEU A N 1
ATOM 608 C CA . LEU A 1 81 ? -5.183 -3.150 0.300 1.00 82.25 81 LEU A CA 1
ATOM 609 C C . LEU A 1 81 ? -6.118 -2.158 1.002 1.00 82.25 81 LEU A C 1
ATOM 611 O O . LEU A 1 81 ? -5.752 -1.005 1.218 1.00 82.25 81 LEU A O 1
ATOM 615 N N . GLY A 1 82 ? -7.310 -2.613 1.373 1.00 80.31 82 GLY A N 1
ATOM 616 C CA . GLY A 1 82 ? -8.307 -1.803 2.064 1.00 80.31 82 GLY A CA 1
ATOM 617 C C . GLY A 1 82 ? -9.232 -2.659 2.917 1.00 80.31 82 GLY A C 1
ATOM 618 O O . GLY A 1 82 ? -9.237 -3.886 2.809 1.00 80.31 82 GLY A O 1
ATOM 619 N N . VAL A 1 83 ? -10.011 -1.995 3.766 1.00 75.81 83 VAL A N 1
ATOM 620 C CA . VAL A 1 83 ? -11.061 -2.639 4.562 1.00 75.81 83 VAL A CA 1
ATOM 621 C C . VAL A 1 83 ? -12.312 -2.793 3.708 1.00 75.81 83 VAL A C 1
ATOM 623 O O . VAL A 1 83 ? -12.705 -1.860 3.008 1.00 75.81 83 VAL A O 1
ATOM 626 N N . ALA A 1 84 ? -12.924 -3.973 3.766 1.00 77.19 84 ALA A N 1
ATOM 627 C CA . ALA A 1 84 ? -14.164 -4.291 3.071 1.00 77.19 84 ALA A CA 1
ATOM 628 C C . ALA A 1 84 ? -15.260 -4.666 4.080 1.00 77.19 84 ALA A C 1
ATOM 630 O O . ALA A 1 84 ? -14.958 -5.148 5.172 1.00 77.19 84 ALA A O 1
ATOM 631 N N . GLU A 1 85 ? -16.530 -4.505 3.694 1.00 68.75 85 GLU A N 1
ATOM 632 C CA . GLU A 1 85 ? -17.696 -4.855 4.527 1.00 68.75 85 GLU A CA 1
ATOM 633 C C . GLU A 1 85 ? -17.646 -6.253 5.174 1.00 68.75 85 GLU A C 1
ATOM 635 O O . GLU A 1 85 ? -17.965 -6.365 6.355 1.00 68.75 85 GLU A O 1
ATOM 640 N N . PRO A 1 86 ? -17.186 -7.330 4.506 1.00 69.62 86 PRO A N 1
ATOM 641 C CA . PRO A 1 86 ? -17.119 -8.646 5.143 1.00 69.62 86 PRO A CA 1
ATOM 642 C C . PRO A 1 86 ? -16.192 -8.690 6.364 1.00 69.62 86 PRO A C 1
ATOM 644 O O . PRO A 1 86 ? -16.346 -9.553 7.215 1.00 69.62 86 PRO A O 1
ATOM 647 N N . THR A 1 87 ? -15.228 -7.772 6.458 1.00 67.19 87 THR A N 1
ATOM 648 C CA . THR A 1 87 ? -14.257 -7.702 7.559 1.00 67.19 87 THR A CA 1
ATOM 649 C C . THR A 1 87 ? -14.816 -7.013 8.805 1.00 67.19 87 THR A C 1
ATOM 651 O O . THR A 1 87 ? -14.275 -7.204 9.884 1.00 67.19 87 THR A O 1
ATOM 654 N N . ILE A 1 88 ? -15.872 -6.206 8.668 1.00 60.69 88 ILE A N 1
ATOM 655 C CA . ILE A 1 88 ? -16.511 -5.486 9.785 1.00 60.69 88 ILE A CA 1
ATOM 656 C C . ILE A 1 88 ? -17.744 -6.214 10.343 1.00 60.69 88 ILE A C 1
ATOM 658 O O . ILE A 1 88 ? -18.188 -5.880 11.437 1.00 60.69 88 ILE A O 1
ATOM 662 N N . ILE A 1 89 ? -18.297 -7.184 9.604 1.00 61.72 89 ILE A N 1
ATOM 663 C CA . ILE A 1 89 ? -19.528 -7.916 9.964 1.00 61.72 89 ILE A CA 1
ATOM 664 C C . ILE A 1 89 ? -19.227 -9.322 10.528 1.00 61.72 89 ILE A C 1
ATOM 666 O O . ILE A 1 89 ? -20.072 -9.887 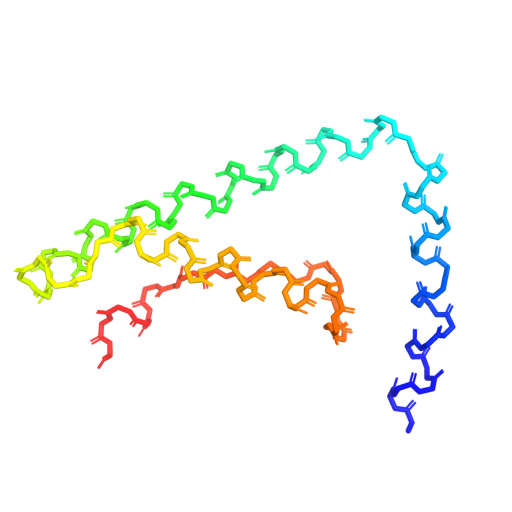11.221 1.00 61.72 89 ILE A O 1
ATOM 670 N N . MET A 1 90 ? -18.055 -9.894 10.218 1.00 56.66 90 MET A N 1
ATOM 671 C CA . MET A 1 90 ? -17.583 -11.182 10.760 1.00 56.66 90 MET A CA 1
ATOM 672 C C . MET A 1 90 ? -16.887 -11.009 12.107 1.00 56.66 90 MET A C 1
ATOM 674 O O . MET A 1 90 ? -17.088 -11.900 12.961 1.00 56.66 90 MET A O 1
#

Radius of gyration: 16.18 Å; chains: 1; bounding box: 34×34×36 Å

pLDDT: mean 84.33, std 7.09, range [56.66, 92.88]